Protein AF-A0A183AZ01-F1 (afdb_monomer_lite)

Secondary structure (DSSP, 8-state):
-----TT-HHHHHHHHHHHHHHHHHHHHHHHTT--TT--S--PPPPTTS-TTS---S----HHHHHHHHHHHHHHHHHS----TT-HHHHHHHHHHHHHHHHHHHTTSHHHHHHHHHHHHHHHHHTTS--------------------

Foldseek 3Di:
DDDPDQPDPVVLLVLLQVLLVQLVVQQVCQPVVVDPVHHFAPDDDDPPDDPPDDDDDGGGHSVVSLVVSLVPVLCVLVVDDDDPPDPSVVRSVSSNVSSNNSSVVNVDCVVVVVVVVVVVVVVVVPPPDDDDDDDDDDDDPDDPPPDD

Organism: NCBI:txid27848

pLDDT: mean 75.13, std 24.01, range [27.17, 96.56]

Sequence (148 aa):
MTPEASGSREAGFAHAISAAGVVHALARSCKQARLYSCGCSKADRPDQLHRDWIWGGCGDNIAYAYRFAKAFIDVREKEQSYPRHSAELARMLMNLHNNRAGRLWMGFPLLIHWDILSIKYDHNIESLQQTGMGEKKPYGSENFPGRS

InterPro domains:
  IPR005817 Wnt [PF00110] (6-104)
  IPR005817 Wnt [PR01349] (9-23)
  IPR005817 Wnt [PR01349] (28-41)
  IPR005817 Wnt [PR01349] (53-65)
  IPR005817 Wnt [PTHR12027] (6-104)
  IPR005817 Wnt [SM00097] (1-143)

Structure (mmCIF, N/CA/C/O backbone):
data_AF-A0A183AZ01-F1
#
_entry.id   AF-A0A183AZ01-F1
#
loop_
_atom_site.group_PDB
_atom_site.id
_atom_site.type_symbol
_atom_site.label_atom_id
_atom_site.label_alt_id
_atom_site.label_comp_id
_atom_site.label_asym_id
_atom_site.label_entity_id
_atom_site.label_seq_id
_atom_site.pdbx_PDB_ins_code
_atom_site.Cartn_x
_atom_site.Cartn_y
_atom_site.Cartn_z
_atom_site.occupancy
_atom_site.B_iso_or_equiv
_atom_site.auth_seq_id
_atom_site.auth_comp_id
_atom_site.auth_asym_id
_atom_site.auth_atom_id
_atom_site.pdbx_PDB_model_num
ATOM 1 N N . MET A 1 1 ? -9.730 -19.170 14.702 1.00 42.16 1 MET A N 1
ATOM 2 C CA . MET A 1 1 ? -8.718 -18.103 14.857 1.00 42.16 1 MET A CA 1
ATOM 3 C C . MET A 1 1 ? -8.839 -17.598 16.281 1.00 42.16 1 MET A C 1
ATOM 5 O O . MET A 1 1 ? -9.921 -17.175 16.661 1.00 42.16 1 MET A O 1
ATOM 9 N N . THR A 1 2 ? -7.809 -17.811 17.095 1.00 42.66 2 THR A N 1
ATOM 10 C CA . THR A 1 2 ? -7.782 -17.480 18.529 1.00 42.66 2 THR A CA 1
ATOM 11 C C . THR A 1 2 ? -7.925 -15.972 18.754 1.00 42.66 2 THR A C 1
ATOM 13 O O . THR A 1 2 ? -7.538 -15.209 17.868 1.00 42.66 2 THR A O 1
ATOM 16 N N . PRO A 1 3 ? -8.452 -15.523 19.908 1.00 48.62 3 PRO A N 1
ATOM 17 C CA . PRO A 1 3 ? -8.488 -14.105 20.232 1.00 48.62 3 PRO A CA 1
ATOM 18 C C . PRO A 1 3 ? -7.040 -13.635 20.415 1.00 48.62 3 PRO A C 1
ATOM 20 O O . PRO A 1 3 ? -6.385 -13.991 21.391 1.00 48.62 3 PRO A O 1
ATOM 23 N N . GLU A 1 4 ? -6.498 -12.920 19.427 1.00 55.53 4 GLU A N 1
ATOM 24 C CA . GLU A 1 4 ? -5.190 -12.274 19.539 1.00 55.53 4 GLU A CA 1
ATOM 25 C C . GLU A 1 4 ? -5.213 -11.334 20.747 1.00 55.53 4 GLU A C 1
ATOM 27 O O . GLU A 1 4 ? -6.169 -10.579 20.933 1.00 55.53 4 GLU A O 1
ATOM 32 N N . ALA A 1 5 ? -4.171 -11.418 21.579 1.00 51.94 5 ALA A N 1
ATOM 33 C CA . ALA A 1 5 ? -3.971 -10.586 22.757 1.00 51.94 5 ALA A CA 1
ATOM 34 C C . ALA A 1 5 ? -4.274 -9.112 22.437 1.00 51.94 5 ALA A C 1
ATOM 36 O O . ALA A 1 5 ? -3.549 -8.431 21.709 1.00 51.94 5 ALA A O 1
A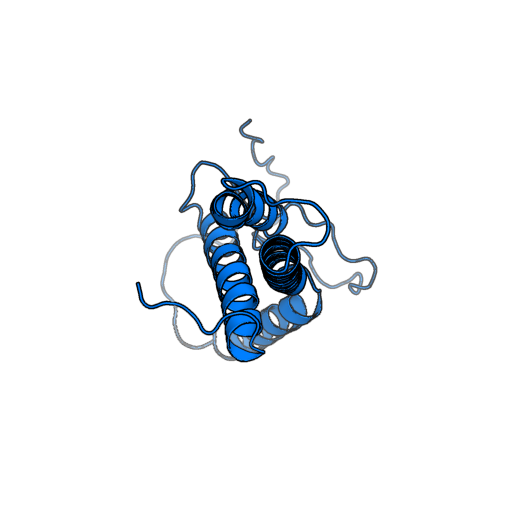TOM 37 N N . SER A 1 6 ? -5.398 -8.634 22.958 1.00 60.66 6 SER A N 1
ATOM 38 C CA . SER A 1 6 ? -5.952 -7.318 22.674 1.00 60.66 6 SER A CA 1
ATOM 39 C C . SER A 1 6 ? -5.002 -6.223 23.158 1.00 60.66 6 SER A C 1
ATOM 41 O O . SER A 1 6 ? -4.789 -6.085 24.360 1.00 60.66 6 SER A O 1
ATOM 43 N N . GLY A 1 7 ? -4.444 -5.430 22.239 1.00 72.25 7 GLY A N 1
ATOM 44 C CA . GLY A 1 7 ? -3.649 -4.250 22.596 1.00 72.25 7 GLY A CA 1
ATOM 45 C C . GLY A 1 7 ? -2.207 -4.525 23.039 1.00 72.25 7 GLY A C 1
ATOM 46 O O . GLY A 1 7 ? -1.587 -3.638 23.621 1.00 72.25 7 GLY A O 1
ATOM 47 N N . SER A 1 8 ? -1.663 -5.724 22.800 1.00 88.19 8 SER A N 1
ATOM 48 C CA . SER A 1 8 ? -0.283 -6.051 23.184 1.00 88.19 8 SER A CA 1
ATOM 49 C C . SER A 1 8 ? 0.748 -5.609 22.132 1.00 88.19 8 SER A C 1
ATOM 51 O O . SER A 1 8 ? 0.421 -5.363 20.965 1.00 88.19 8 SER A O 1
ATOM 53 N N . ARG A 1 9 ? 2.026 -5.526 22.531 1.00 91.31 9 ARG A N 1
ATOM 54 C CA . ARG A 1 9 ? 3.131 -5.209 21.604 1.00 91.31 9 ARG A CA 1
ATOM 55 C C . ARG A 1 9 ? 3.289 -6.281 20.527 1.00 91.31 9 ARG A C 1
ATOM 57 O O . ARG A 1 9 ? 3.574 -5.962 19.377 1.00 91.31 9 ARG A O 1
ATOM 64 N N . GLU A 1 10 ? 3.071 -7.534 20.898 1.00 93.62 10 GLU A N 1
ATOM 65 C CA . GLU A 1 10 ? 3.174 -8.707 20.032 1.00 93.62 10 GLU A CA 1
ATOM 66 C C . GLU A 1 10 ? 2.081 -8.682 18.958 1.00 93.62 10 GLU A C 1
ATOM 68 O O . GLU A 1 10 ? 2.375 -8.894 17.783 1.00 93.62 10 GLU A O 1
ATOM 73 N N . ALA A 1 11 ? 0.845 -8.328 19.330 1.00 91.25 11 ALA A N 1
ATOM 74 C CA . ALA A 1 11 ? -0.235 -8.122 18.368 1.00 91.25 11 ALA A CA 1
ATOM 75 C C . ALA A 1 11 ? 0.087 -6.966 17.409 1.00 91.25 11 ALA A C 1
ATOM 77 O O . ALA A 1 11 ? -0.083 -7.089 16.195 1.00 91.25 11 ALA A O 1
ATOM 78 N N . GLY A 1 12 ? 0.621 -5.854 17.928 1.00 92.69 12 GLY A N 1
ATOM 79 C CA . GLY A 1 12 ? 1.039 -4.738 17.082 1.00 92.69 12 GLY A CA 1
ATOM 80 C C . GLY A 1 12 ? 2.117 -5.122 16.065 1.00 92.69 12 GLY A C 1
ATOM 81 O O . GLY A 1 12 ? 2.009 -4.771 14.886 1.00 92.69 12 GLY A O 1
ATOM 82 N N . PHE A 1 13 ? 3.104 -5.912 16.488 1.00 94.25 13 PHE A N 1
ATOM 83 C CA . PHE A 1 13 ? 4.110 -6.476 15.592 1.00 94.25 13 PHE A CA 1
ATOM 84 C C . PHE A 1 13 ? 3.490 -7.412 14.545 1.00 94.25 13 PHE A C 1
ATOM 86 O O . PHE A 1 13 ? 3.797 -7.270 13.362 1.00 94.25 13 PHE A O 1
ATOM 93 N N . ALA A 1 14 ? 2.584 -8.311 14.944 1.00 94.88 14 ALA A N 1
ATOM 94 C CA . ALA A 1 14 ? 1.904 -9.241 14.040 1.00 94.88 14 ALA A CA 1
ATOM 95 C C . ALA A 1 14 ? 1.130 -8.511 12.926 1.00 94.88 14 ALA A C 1
ATOM 97 O O . ALA A 1 14 ? 1.242 -8.869 11.749 1.00 94.88 14 ALA A O 1
ATOM 98 N N . HIS A 1 15 ? 0.414 -7.436 13.270 1.00 94.69 15 HIS A N 1
ATOM 99 C CA . HIS A 1 15 ? -0.265 -6.566 12.306 1.00 94.69 15 HIS A CA 1
ATOM 100 C C . HIS A 1 15 ? 0.715 -5.919 11.316 1.00 94.69 15 HIS A C 1
ATOM 102 O O . HIS A 1 15 ? 0.504 -5.959 10.099 1.00 94.69 15 HIS A O 1
ATOM 108 N N . ALA A 1 16 ? 1.817 -5.359 11.824 1.00 95.69 16 ALA A N 1
ATOM 109 C CA . ALA A 1 16 ? 2.823 -4.711 10.990 1.00 95.69 16 ALA A CA 1
ATOM 110 C C . ALA A 1 16 ? 3.524 -5.703 10.044 1.00 95.69 16 ALA A C 1
ATOM 112 O O . ALA A 1 16 ? 3.573 -5.462 8.835 1.00 95.69 16 ALA A O 1
ATOM 113 N N . ILE A 1 17 ? 4.026 -6.834 10.552 1.00 95.69 17 ILE A N 1
ATOM 114 C CA . ILE A 1 17 ? 4.761 -7.809 9.732 1.00 95.69 17 ILE A CA 1
ATOM 115 C C . ILE A 1 17 ? 3.858 -8.480 8.695 1.00 95.69 17 ILE A C 1
ATOM 117 O O . ILE A 1 17 ? 4.274 -8.659 7.551 1.00 95.69 17 ILE A O 1
ATOM 121 N N . SER A 1 18 ? 2.599 -8.764 9.043 1.00 96.00 18 SER A N 1
ATOM 122 C CA . SER A 1 18 ? 1.625 -9.320 8.096 1.00 96.00 18 SER A CA 1
ATOM 123 C C . SER A 1 18 ? 1.361 -8.345 6.950 1.00 96.00 18 SER A C 1
ATOM 125 O O . SER A 1 18 ? 1.379 -8.730 5.779 1.00 96.00 18 SER A O 1
ATOM 127 N N . ALA A 1 19 ? 1.189 -7.057 7.263 1.00 96.50 19 ALA A N 1
ATOM 128 C CA . ALA A 1 19 ? 0.985 -6.035 6.247 1.00 96.50 19 ALA A CA 1
ATOM 129 C C . ALA A 1 19 ? 2.219 -5.806 5.362 1.00 96.50 19 ALA A C 1
ATOM 131 O O . ALA A 1 19 ? 2.073 -5.639 4.149 1.00 96.50 19 ALA A O 1
ATOM 132 N N . ALA A 1 20 ? 3.421 -5.853 5.939 1.00 95.94 20 ALA A N 1
ATOM 133 C CA . ALA A 1 20 ? 4.675 -5.800 5.191 1.00 95.94 20 ALA A CA 1
ATOM 134 C C . ALA A 1 20 ? 4.835 -7.014 4.257 1.00 95.94 20 ALA A C 1
ATOM 136 O O . ALA A 1 20 ? 5.160 -6.848 3.080 1.00 95.94 20 ALA A O 1
ATOM 137 N N . GLY A 1 21 ? 4.535 -8.222 4.746 1.00 95.69 21 GLY A N 1
ATOM 138 C CA . GLY A 1 21 ? 4.636 -9.466 3.981 1.00 95.69 21 GLY A CA 1
ATOM 139 C C . GLY A 1 21 ? 3.726 -9.492 2.752 1.00 95.69 21 GLY A C 1
ATOM 140 O O . GLY A 1 21 ? 4.174 -9.857 1.665 1.00 95.69 21 GLY A O 1
ATOM 141 N N . VAL A 1 22 ? 2.479 -9.020 2.883 1.00 96.56 22 VAL A N 1
ATOM 142 C CA . VAL A 1 22 ? 1.561 -8.883 1.736 1.00 96.56 22 VAL A CA 1
ATOM 143 C C . VAL A 1 22 ? 2.122 -7.910 0.696 1.00 96.56 22 VAL A C 1
ATOM 145 O O . VAL A 1 22 ? 2.101 -8.210 -0.499 1.00 96.56 22 VAL A O 1
ATOM 148 N N . VAL A 1 23 ? 2.662 -6.764 1.128 1.00 96.12 23 VAL A N 1
ATOM 149 C CA . VAL A 1 23 ? 3.273 -5.793 0.206 1.00 96.12 23 VAL A CA 1
ATOM 150 C C . VAL A 1 23 ? 4.479 -6.403 -0.513 1.00 96.12 23 VAL A C 1
ATOM 152 O O . VAL A 1 23 ? 4.567 -6.296 -1.735 1.00 96.12 23 VAL A O 1
ATOM 155 N N . HIS A 1 24 ? 5.372 -7.078 0.212 1.00 94.38 24 HIS A N 1
ATOM 156 C CA . HIS A 1 24 ? 6.548 -7.731 -0.366 1.00 94.38 24 HIS A CA 1
ATOM 157 C C . HIS A 1 24 ? 6.164 -8.776 -1.424 1.00 94.38 24 HIS A C 1
ATOM 159 O O . HIS A 1 24 ? 6.634 -8.722 -2.563 1.00 94.38 24 HIS A O 1
ATOM 165 N N . ALA A 1 25 ? 5.262 -9.697 -1.074 1.00 94.75 25 ALA A N 1
ATOM 166 C CA . ALA A 1 25 ? 4.852 -10.784 -1.957 1.00 94.75 25 ALA A CA 1
ATOM 167 C C . ALA A 1 25 ? 4.192 -10.270 -3.246 1.00 94.75 25 ALA A C 1
ATOM 169 O O . ALA A 1 25 ? 4.499 -10.753 -4.341 1.00 94.75 25 ALA A O 1
ATOM 170 N N . LEU A 1 26 ? 3.315 -9.267 -3.142 1.00 95.50 26 LEU A N 1
ATOM 171 C CA . LEU A 1 26 ? 2.647 -8.678 -4.304 1.00 95.50 26 LEU A CA 1
ATOM 172 C C . LEU A 1 26 ? 3.618 -7.895 -5.183 1.00 95.50 26 LEU A C 1
ATOM 174 O O . LEU A 1 26 ? 3.600 -8.064 -6.400 1.00 95.50 26 LEU A O 1
ATOM 178 N N . ALA A 1 27 ? 4.488 -7.077 -4.587 1.00 93.38 27 ALA A N 1
ATOM 179 C CA . ALA A 1 27 ? 5.441 -6.271 -5.343 1.00 93.38 27 ALA A CA 1
ATOM 180 C C . ALA A 1 27 ? 6.395 -7.150 -6.166 1.00 93.38 27 ALA A C 1
ATOM 182 O O . ALA A 1 27 ? 6.621 -6.868 -7.347 1.00 93.38 27 ALA A O 1
ATOM 183 N N . ARG A 1 28 ? 6.859 -8.260 -5.574 1.00 90.88 28 ARG A N 1
ATOM 184 C CA . ARG A 1 28 ? 7.687 -9.265 -6.251 1.00 90.88 28 ARG A CA 1
ATOM 185 C C . ARG A 1 28 ? 6.913 -10.047 -7.312 1.00 90.88 28 ARG A C 1
ATOM 187 O O . ARG A 1 28 ? 7.440 -10.322 -8.387 1.00 90.88 28 ARG A O 1
ATOM 194 N N . SER A 1 29 ? 5.645 -10.364 -7.054 1.00 94.00 29 SER A N 1
ATOM 195 C CA . SER A 1 29 ? 4.781 -11.034 -8.037 1.00 94.00 29 SER A CA 1
ATOM 196 C C . SER A 1 29 ? 4.521 -10.162 -9.270 1.00 94.00 29 SER A C 1
ATOM 198 O O . SER A 1 29 ? 4.496 -10.685 -10.385 1.00 94.00 29 SER A O 1
ATOM 200 N N . CYS A 1 30 ? 4.406 -8.839 -9.093 1.00 91.12 30 CYS A N 1
ATOM 201 C CA . CYS A 1 30 ? 4.331 -7.883 -10.201 1.00 91.12 30 CYS A CA 1
ATOM 202 C C . CYS A 1 30 ? 5.611 -7.886 -11.047 1.00 91.12 30 CYS A C 1
ATOM 204 O O . CYS A 1 30 ? 5.535 -7.916 -12.273 1.00 91.12 30 CYS A O 1
ATOM 206 N N . LYS A 1 31 ? 6.788 -7.906 -10.405 1.00 89.81 31 LYS A N 1
ATOM 207 C CA . LYS A 1 31 ? 8.084 -8.004 -11.097 1.00 89.81 31 LYS A CA 1
ATOM 208 C C . LYS A 1 31 ? 8.215 -9.299 -11.905 1.00 89.81 31 LYS A C 1
ATOM 210 O O . LYS A 1 31 ? 8.764 -9.290 -12.998 1.00 89.81 31 LYS A O 1
ATOM 215 N N . GLN A 1 32 ? 7.704 -10.409 -11.377 1.00 90.88 32 GLN A N 1
ATOM 216 C CA . GLN A 1 32 ? 7.765 -11.728 -12.018 1.00 90.88 32 GLN A CA 1
ATOM 217 C C . GLN A 1 32 ? 6.667 -11.958 -13.070 1.00 90.88 32 GLN A C 1
ATOM 219 O O . GLN A 1 32 ? 6.539 -13.078 -13.560 1.00 90.88 32 GLN A O 1
ATOM 224 N N . ALA A 1 33 ? 5.848 -10.944 -13.380 1.00 91.12 33 ALA A N 1
ATOM 225 C CA . ALA A 1 33 ? 4.700 -11.052 -14.284 1.00 91.12 33 ALA A CA 1
ATOM 226 C C . ALA A 1 33 ? 3.711 -12.180 -13.910 1.00 91.12 33 ALA A C 1
ATOM 228 O O . ALA A 1 33 ? 3.024 -12.734 -14.766 1.00 91.12 33 ALA A O 1
ATOM 229 N N . ARG A 1 34 ? 3.612 -12.517 -12.614 1.00 94.06 34 ARG A N 1
ATOM 230 C CA . ARG A 1 34 ? 2.651 -13.513 -12.097 1.00 94.06 34 ARG A CA 1
ATOM 231 C C . ARG A 1 34 ? 1.253 -12.935 -11.879 1.00 94.06 34 ARG A C 1
ATOM 233 O O . ARG A 1 34 ? 0.304 -13.683 -11.671 1.00 94.06 34 ARG A O 1
ATOM 240 N N . LEU A 1 35 ? 1.131 -11.610 -11.894 1.00 90.69 35 LEU A N 1
ATOM 241 C CA . LEU A 1 35 ? -0.121 -10.880 -11.735 1.00 90.69 35 LEU A CA 1
ATOM 242 C C . LEU A 1 35 ? -0.389 -10.072 -13.002 1.00 90.69 35 LEU A C 1
ATOM 244 O O . LEU A 1 35 ? 0.457 -9.294 -13.425 1.00 90.69 35 LEU A O 1
ATOM 248 N N . TYR A 1 36 ? -1.583 -10.222 -13.575 1.00 90.75 36 TYR A N 1
ATOM 249 C CA . TYR A 1 36 ? -1.999 -9.476 -14.770 1.00 90.75 36 TYR A CA 1
ATOM 250 C C . TYR A 1 36 ? -2.340 -8.007 -14.470 1.00 90.75 36 TYR A C 1
ATOM 252 O O . TYR A 1 36 ? -2.379 -7.173 -15.366 1.00 90.75 36 TYR A O 1
ATOM 260 N N . SER A 1 37 ? -2.623 -7.692 -13.208 1.00 90.56 37 SER A N 1
ATOM 261 C CA . SER A 1 37 ? -3.111 -6.393 -12.739 1.00 90.56 37 SER A CA 1
ATOM 262 C C . SER A 1 37 ? -2.007 -5.365 -12.477 1.00 90.56 37 SER A C 1
ATOM 264 O O . SER A 1 37 ? -2.300 -4.229 -12.095 1.00 90.56 37 SER A O 1
ATOM 266 N N . CYS A 1 38 ? -0.740 -5.755 -12.609 1.00 94.06 38 CYS A N 1
ATOM 267 C CA . CYS A 1 38 ? 0.414 -4.901 -12.362 1.00 94.06 38 CYS A CA 1
ATOM 268 C C . CYS A 1 38 ? 1.620 -5.323 -13.209 1.00 94.06 38 CYS A C 1
ATOM 270 O O . CYS A 1 38 ?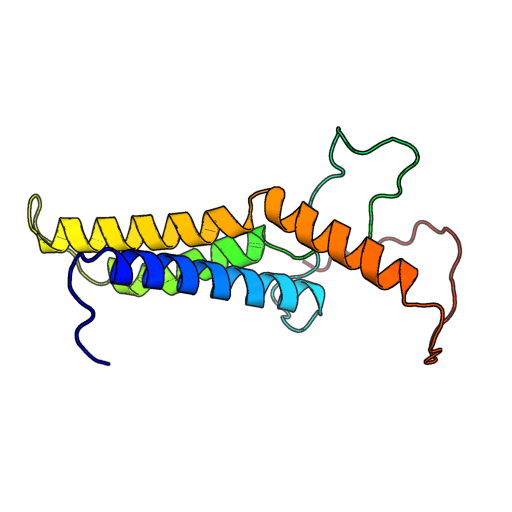 1.661 -6.413 -13.764 1.00 94.06 38 CYS A O 1
ATOM 272 N N . GLY A 1 39 ? 2.625 -4.449 -13.273 1.00 90.94 39 GLY A N 1
ATOM 273 C CA . GLY A 1 39 ? 3.916 -4.724 -13.907 1.00 90.94 39 GLY A CA 1
ATOM 274 C C . GLY A 1 39 ? 5.070 -4.151 -13.089 1.00 90.94 39 GLY A C 1
ATOM 275 O O . GLY A 1 39 ? 4.895 -3.846 -11.906 1.00 90.94 39 GLY A O 1
ATOM 276 N N . CYS A 1 40 ? 6.229 -3.972 -13.722 1.00 90.12 40 CYS A N 1
ATOM 277 C CA . CYS A 1 40 ? 7.435 -3.437 -13.088 1.00 90.12 40 CYS A CA 1
ATOM 278 C C . CYS A 1 40 ? 7.204 -2.087 -12.391 1.00 90.12 40 CYS A C 1
ATOM 280 O O . CYS A 1 40 ? 6.305 -1.313 -12.743 1.00 90.12 40 CYS A O 1
ATOM 282 N N . SER A 1 41 ? 8.044 -1.803 -11.397 1.00 88.31 41 SER A N 1
ATOM 283 C CA . SER A 1 41 ? 8.098 -0.491 -10.758 1.00 88.31 41 SER A CA 1
ATOM 284 C C . SER A 1 41 ? 8.323 0.627 -11.778 1.00 88.31 41 SER A C 1
ATOM 286 O O . SER A 1 41 ? 9.122 0.483 -12.699 1.00 88.31 41 SER A O 1
ATOM 288 N N . LYS A 1 42 ? 7.646 1.760 -11.569 1.00 85.38 42 LYS A N 1
ATOM 289 C CA . LYS A 1 42 ? 7.836 3.007 -12.328 1.00 85.38 42 LYS A CA 1
ATOM 290 C C . LYS A 1 42 ? 8.702 4.007 -11.551 1.00 85.38 42 LYS A C 1
ATOM 292 O O . LYS A 1 42 ? 8.473 5.204 -11.634 1.00 85.38 42 LYS A O 1
ATOM 297 N N . ALA A 1 43 ? 9.600 3.507 -10.702 1.00 83.88 43 ALA A N 1
ATOM 298 C CA . ALA A 1 43 ? 10.462 4.352 -9.890 1.00 83.88 43 ALA A CA 1
ATOM 299 C C . ALA A 1 43 ? 11.505 5.057 -10.765 1.00 83.88 43 ALA A C 1
ATOM 301 O O . ALA A 1 43 ? 12.201 4.415 -11.559 1.00 83.88 43 ALA A O 1
ATOM 302 N N . ASP A 1 44 ? 11.617 6.367 -10.575 1.00 83.75 44 ASP A N 1
ATOM 303 C CA . ASP A 1 44 ? 12.624 7.176 -11.242 1.00 83.75 44 ASP A CA 1
ATOM 304 C C . ASP A 1 44 ? 14.028 6.834 -10.743 1.00 83.75 44 ASP A C 1
ATOM 306 O O . ASP A 1 44 ? 14.227 6.297 -9.647 1.00 83.75 44 ASP A O 1
ATOM 310 N N . ARG A 1 45 ? 15.019 7.163 -11.573 1.00 80.75 45 ARG A N 1
ATOM 311 C CA . ARG A 1 45 ? 16.426 7.059 -11.199 1.00 80.75 45 ARG A CA 1
ATOM 312 C C . ARG A 1 45 ? 16.685 7.927 -9.958 1.00 80.75 45 ARG A C 1
ATOM 314 O O . ARG A 1 45 ? 16.405 9.120 -10.013 1.00 80.75 45 ARG A O 1
ATOM 321 N N . PRO A 1 46 ? 17.290 7.390 -8.886 1.00 82.06 46 PRO A N 1
ATOM 322 C CA . PRO A 1 46 ? 17.665 8.197 -7.732 1.00 82.06 46 PRO A CA 1
ATOM 323 C C . PRO A 1 46 ? 18.715 9.253 -8.102 1.00 82.06 46 PRO A C 1
ATOM 325 O O . PRO A 1 46 ? 19.736 8.917 -8.704 1.00 82.06 46 PRO A O 1
ATOM 328 N N . ASP A 1 47 ? 18.521 10.498 -7.665 1.00 82.12 47 ASP A N 1
ATOM 329 C CA . ASP A 1 47 ? 19.454 11.609 -7.939 1.00 82.12 47 ASP A CA 1
ATOM 330 C C . ASP A 1 47 ? 20.861 11.361 -7.375 1.00 82.12 47 ASP A C 1
ATOM 332 O O . ASP A 1 47 ? 21.870 11.741 -7.965 1.00 82.12 47 ASP A O 1
ATOM 336 N N . GLN A 1 48 ? 20.928 10.663 -6.241 1.00 81.44 48 GLN A N 1
ATOM 337 C CA . GLN A 1 48 ? 22.160 10.268 -5.552 1.00 81.44 48 GLN A CA 1
ATOM 338 C C . GLN A 1 48 ? 22.926 9.122 -6.239 1.00 81.44 48 GLN A C 1
ATOM 340 O O . GLN A 1 48 ? 24.002 8.734 -5.781 1.00 81.44 48 GLN A O 1
ATOM 345 N N . LEU A 1 49 ? 22.383 8.541 -7.313 1.00 77.88 49 LEU A N 1
ATOM 346 C CA . LEU A 1 49 ? 23.033 7.461 -8.043 1.00 77.88 49 LEU A CA 1
ATOM 347 C C . LEU A 1 49 ? 24.120 8.026 -8.962 1.00 77.88 49 LEU A C 1
ATOM 349 O O . LEU A 1 49 ? 23.815 8.774 -9.897 1.00 77.88 49 LEU A O 1
ATOM 353 N N . HIS A 1 50 ? 25.372 7.616 -8.737 1.00 83.50 50 HIS A N 1
ATOM 354 C CA . HIS A 1 50 ? 26.520 8.043 -9.541 1.00 83.50 50 HIS A CA 1
ATOM 355 C C . HIS A 1 50 ? 26.220 7.940 -11.039 1.00 83.50 50 HIS A C 1
ATOM 357 O O . HIS A 1 50 ? 25.700 6.918 -11.487 1.00 83.50 50 HIS A O 1
ATOM 363 N N . ARG A 1 51 ? 26.525 8.989 -11.814 1.00 80.38 51 ARG A N 1
ATOM 364 C CA . ARG A 1 51 ? 26.113 9.112 -13.228 1.00 80.38 51 ARG A CA 1
ATOM 365 C C . ARG A 1 51 ? 26.520 7.909 -14.079 1.00 80.38 51 ARG A C 1
ATOM 367 O O . ARG A 1 51 ? 25.731 7.474 -14.908 1.00 80.38 51 ARG A O 1
ATOM 374 N N . ASP A 1 52 ? 27.683 7.335 -13.792 1.00 83.69 52 ASP A N 1
ATOM 375 C CA . ASP A 1 52 ? 28.223 6.183 -14.523 1.00 83.69 52 ASP A CA 1
ATOM 376 C C . ASP A 1 52 ? 27.534 4.855 -14.178 1.00 83.69 52 ASP A C 1
ATOM 378 O O . ASP A 1 52 ? 27.728 3.853 -14.862 1.00 83.69 52 ASP A O 1
ATOM 382 N N . TRP A 1 53 ? 26.737 4.805 -13.107 1.00 82.06 53 TRP A N 1
ATOM 383 C CA . TRP A 1 53 ? 25.993 3.600 -12.749 1.00 82.06 53 TRP A CA 1
ATOM 384 C C . TRP A 1 53 ? 24.714 3.525 -13.566 1.00 82.06 53 TRP A C 1
ATOM 386 O O . TRP A 1 53 ? 23.950 4.489 -13.643 1.00 82.06 53 TRP A O 1
ATOM 396 N N . ILE A 1 54 ? 24.455 2.359 -14.145 1.00 80.94 54 ILE A N 1
ATOM 397 C CA . ILE A 1 54 ? 23.264 2.110 -14.953 1.00 80.94 54 ILE A CA 1
ATOM 398 C C . ILE A 1 54 ? 22.060 1.943 -14.018 1.00 80.94 54 ILE A C 1
ATOM 400 O O . ILE A 1 54 ? 22.096 1.156 -13.075 1.00 80.94 54 ILE A O 1
ATOM 404 N N . TRP A 1 55 ? 20.987 2.689 -14.289 1.00 80.00 55 TRP A N 1
ATOM 405 C CA . TRP A 1 55 ? 19.677 2.494 -13.665 1.00 80.00 55 TRP A CA 1
ATOM 406 C C . TRP A 1 55 ? 18.752 1.831 -14.676 1.00 80.00 55 TRP A C 1
ATOM 408 O O . TRP A 1 55 ? 18.645 2.306 -15.806 1.00 80.00 55 TRP A O 1
ATOM 418 N N . GLY A 1 56 ? 18.091 0.748 -14.285 1.00 78.94 56 GLY A N 1
ATOM 419 C CA . GLY A 1 56 ? 17.179 0.033 -15.167 1.00 78.94 56 GLY A CA 1
ATOM 420 C C . GLY A 1 56 ? 16.839 -1.362 -14.660 1.00 78.94 56 GLY A C 1
ATOM 421 O O . GLY A 1 56 ? 17.196 -1.745 -13.547 1.00 78.94 56 GLY A O 1
ATOM 422 N N . GLY A 1 57 ? 16.139 -2.120 -15.500 1.00 84.62 57 GLY A N 1
ATOM 423 C CA . GLY A 1 57 ? 15.598 -3.432 -15.156 1.00 84.62 57 GLY A CA 1
ATOM 424 C C . GLY A 1 57 ? 14.183 -3.365 -14.576 1.00 84.62 57 GLY A C 1
ATOM 425 O O . GLY A 1 57 ? 13.575 -2.302 -14.457 1.00 84.62 57 GLY A O 1
ATOM 426 N N . CYS A 1 58 ? 13.637 -4.531 -14.237 1.00 84.56 58 CYS A N 1
ATOM 427 C CA . CYS A 1 58 ? 12.306 -4.645 -13.648 1.00 84.56 58 CYS A CA 1
ATOM 428 C C . CYS A 1 58 ? 12.410 -4.687 -12.118 1.00 84.56 58 CYS A C 1
ATOM 430 O O . CYS A 1 58 ? 12.817 -5.697 -11.539 1.00 84.56 58 CYS A O 1
ATOM 432 N N . GLY A 1 59 ? 12.066 -3.576 -11.463 1.00 86.25 59 GLY A N 1
ATOM 433 C CA . GLY A 1 59 ? 12.003 -3.477 -10.002 1.00 86.25 59 GLY A CA 1
ATOM 434 C C . GLY A 1 59 ? 10.649 -3.901 -9.422 1.00 86.25 59 GLY A C 1
ATOM 435 O O . GLY A 1 59 ? 9.633 -3.899 -10.123 1.00 86.25 59 GLY A O 1
ATOM 436 N N . ASP A 1 60 ? 10.631 -4.204 -8.124 1.00 88.88 60 ASP A N 1
ATOM 437 C CA . ASP A 1 60 ? 9.419 -4.553 -7.374 1.00 88.88 60 ASP A CA 1
ATOM 438 C C . ASP A 1 60 ? 8.435 -3.371 -7.307 1.00 88.88 60 ASP A C 1
ATOM 440 O O . ASP A 1 60 ? 8.793 -2.248 -6.942 1.00 88.88 60 ASP A O 1
ATOM 444 N N . ASN A 1 61 ? 7.163 -3.609 -7.645 1.00 91.50 61 ASN A N 1
ATOM 445 C CA . ASN A 1 61 ? 6.146 -2.553 -7.704 1.00 91.50 61 ASN A CA 1
ATOM 446 C C . ASN A 1 61 ? 5.474 -2.316 -6.342 1.00 91.50 61 ASN A C 1
ATOM 448 O O . ASN A 1 61 ? 4.311 -2.668 -6.114 1.00 91.50 61 ASN A O 1
ATOM 452 N N . ILE A 1 62 ? 6.224 -1.694 -5.430 1.00 92.25 62 ILE A N 1
ATOM 453 C CA . ILE A 1 62 ? 5.784 -1.402 -4.057 1.00 92.25 62 ILE A CA 1
ATOM 454 C C . ILE A 1 62 ? 4.560 -0.475 -4.036 1.00 92.25 62 ILE A C 1
ATOM 456 O O . ILE A 1 62 ? 3.674 -0.643 -3.203 1.00 92.25 62 ILE A O 1
ATOM 460 N N . ALA A 1 63 ? 4.454 0.470 -4.977 1.00 91.94 63 ALA A N 1
ATOM 461 C CA . ALA A 1 63 ? 3.325 1.398 -5.042 1.00 91.94 63 ALA A CA 1
ATOM 462 C C . ALA A 1 63 ? 1.994 0.682 -5.325 1.00 91.94 63 ALA A C 1
ATOM 464 O O . ALA A 1 63 ? 0.980 0.982 -4.687 1.00 91.94 63 ALA A O 1
ATOM 465 N N . TYR A 1 64 ? 1.985 -0.275 -6.259 1.00 94.31 64 TYR A N 1
ATOM 466 C CA . TYR A 1 64 ? 0.819 -1.126 -6.499 1.00 94.31 64 TYR A CA 1
ATOM 467 C C . TYR A 1 64 ? 0.496 -1.971 -5.263 1.00 94.31 64 TYR A C 1
ATOM 469 O O . TYR A 1 64 ? -0.631 -1.937 -4.760 1.00 94.31 64 TYR A O 1
ATOM 477 N N . ALA A 1 65 ? 1.504 -2.670 -4.742 1.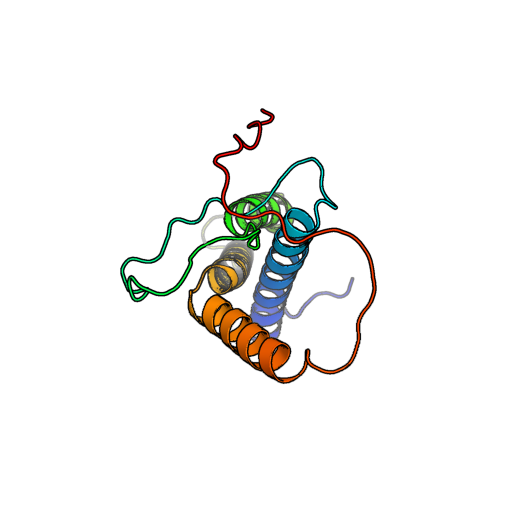00 95.00 65 ALA A N 1
ATOM 478 C CA . ALA A 1 65 ? 1.347 -3.584 -3.622 1.00 95.00 65 ALA A CA 1
ATOM 479 C C . ALA A 1 65 ? 0.847 -2.883 -2.349 1.00 95.00 65 ALA A C 1
ATOM 481 O O . ALA A 1 65 ? -0.040 -3.398 -1.673 1.00 95.00 65 ALA A O 1
ATOM 482 N N . TYR A 1 66 ? 1.329 -1.670 -2.060 1.00 95.62 66 TYR A N 1
ATOM 483 C CA . TYR A 1 66 ? 0.854 -0.845 -0.948 1.00 95.62 66 TYR A CA 1
ATOM 484 C C . TYR A 1 66 ? -0.644 -0.544 -1.061 1.00 95.62 66 TYR A C 1
ATOM 486 O O . TYR A 1 66 ? -1.383 -0.689 -0.083 1.00 95.62 66 TYR A O 1
ATOM 494 N N . ARG A 1 67 ? -1.110 -0.123 -2.248 1.00 95.75 67 ARG A N 1
ATOM 495 C CA . ARG A 1 67 ? -2.528 0.201 -2.479 1.00 95.75 67 ARG A CA 1
ATOM 496 C C . ARG A 1 67 ? -3.407 -1.031 -2.304 1.00 95.75 67 ARG A C 1
ATOM 498 O O . ARG A 1 67 ? -4.425 -0.940 -1.620 1.00 95.75 67 ARG A O 1
ATOM 505 N N . PHE A 1 68 ? -2.986 -2.162 -2.866 1.00 96.19 68 PHE A N 1
ATOM 506 C CA . PHE A 1 68 ? -3.701 -3.425 -2.722 1.00 96.19 68 PHE A CA 1
ATOM 507 C C . PHE A 1 68 ? -3.749 -3.871 -1.256 1.00 96.19 68 PHE A C 1
ATOM 509 O O . PHE A 1 68 ? -4.828 -4.099 -0.720 1.00 96.19 68 PHE A O 1
ATOM 516 N N . ALA A 1 69 ? -2.603 -3.918 -0.571 1.00 96.19 69 ALA A N 1
ATOM 517 C CA . ALA A 1 69 ? -2.522 -4.340 0.826 1.00 96.19 69 ALA A CA 1
ATOM 518 C C . ALA A 1 69 ? -3.355 -3.441 1.751 1.00 96.19 69 ALA A C 1
ATOM 520 O O . ALA A 1 69 ? -4.012 -3.936 2.660 1.00 96.19 69 ALA A O 1
ATOM 521 N N . LYS A 1 70 ? -3.381 -2.124 1.510 1.00 96.50 70 LYS A N 1
ATOM 522 C CA . LYS A 1 70 ? -4.269 -1.201 2.234 1.00 96.50 70 LYS A CA 1
ATOM 523 C C . LYS A 1 70 ? -5.740 -1.558 2.016 1.00 96.50 70 LYS A C 1
ATOM 525 O O . LYS A 1 70 ? -6.496 -1.595 2.979 1.00 96.50 70 LYS A O 1
ATOM 530 N N . ALA A 1 71 ? -6.143 -1.785 0.767 1.00 95.75 71 ALA A N 1
ATOM 531 C CA . ALA A 1 71 ? -7.523 -2.115 0.427 1.00 95.75 71 ALA A CA 1
ATOM 532 C C . ALA A 1 71 ? -7.944 -3.499 0.939 1.00 95.75 71 ALA A C 1
ATOM 534 O O . ALA A 1 71 ? -9.103 -3.679 1.263 1.00 95.75 71 ALA A O 1
ATOM 535 N N . PHE A 1 72 ? -7.021 -4.452 1.039 1.00 95.44 72 PHE A N 1
ATOM 536 C CA . PHE A 1 72 ? -7.316 -5.810 1.485 1.00 95.44 72 PHE A CA 1
ATOM 537 C C . PHE A 1 72 ? -7.295 -5.950 3.015 1.00 95.44 72 PHE A C 1
ATOM 539 O O . PHE A 1 72 ? -8.228 -6.481 3.607 1.00 95.44 72 PHE A O 1
ATOM 546 N N . ILE A 1 73 ? -6.252 -5.441 3.677 1.00 95.50 73 ILE A N 1
ATOM 547 C CA . ILE A 1 73 ? -6.022 -5.663 5.115 1.00 95.50 73 ILE A CA 1
ATOM 548 C C . ILE A 1 73 ? -6.892 -4.740 5.972 1.00 95.50 73 ILE A C 1
ATOM 550 O O . ILE A 1 73 ? -7.420 -5.165 6.998 1.00 95.50 73 ILE A O 1
ATOM 554 N N . ASP A 1 74 ? -7.063 -3.476 5.566 1.00 94.88 74 ASP A N 1
ATOM 555 C CA . ASP A 1 74 ? -7.791 -2.500 6.386 1.00 94.88 74 ASP A CA 1
ATOM 556 C C . ASP A 1 74 ? -9.316 -2.726 6.357 1.00 94.88 74 ASP A C 1
ATOM 558 O O . ASP A 1 74 ? -10.016 -2.102 7.151 1.00 94.88 74 ASP A O 1
ATOM 562 N N . VAL A 1 75 ? -9.845 -3.577 5.462 1.00 95.00 75 VAL A N 1
ATOM 563 C CA . VAL A 1 75 ? -11.292 -3.859 5.359 1.00 95.00 75 VAL A CA 1
ATOM 564 C C . VAL A 1 75 ? -11.824 -4.425 6.666 1.00 95.00 75 VAL A C 1
ATOM 566 O O . VAL A 1 75 ? -12.761 -3.858 7.218 1.00 95.00 75 VAL A O 1
ATOM 569 N N . ARG A 1 76 ? -11.158 -5.439 7.227 1.00 90.06 76 ARG A N 1
ATOM 570 C CA . ARG A 1 76 ? -11.601 -6.096 8.465 1.00 90.06 76 ARG A CA 1
ATOM 571 C C . ARG A 1 76 ? -11.722 -5.128 9.646 1.00 90.06 76 ARG A C 1
ATOM 573 O O . ARG A 1 76 ? -12.647 -5.234 10.437 1.00 90.06 76 ARG A O 1
ATOM 580 N N . GLU A 1 77 ? -10.805 -4.167 9.765 1.00 90.75 77 GLU A N 1
ATOM 581 C CA . GLU A 1 77 ? -10.868 -3.166 10.841 1.00 90.75 77 GLU A CA 1
ATOM 582 C C . GLU A 1 77 ? -11.938 -2.094 10.575 1.00 90.75 77 GLU A C 1
ATOM 584 O O . GLU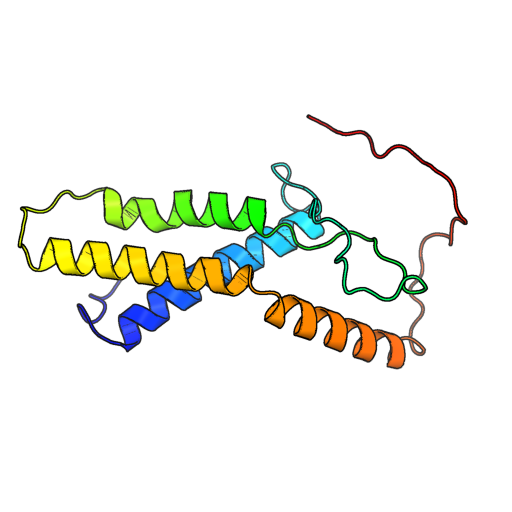 A 1 77 ? -12.417 -1.471 11.511 1.00 90.75 77 GLU A O 1
ATOM 589 N N . LYS A 1 78 ? -12.325 -1.861 9.314 1.00 90.00 78 LYS A N 1
ATOM 590 C CA . LYS A 1 78 ? -13.310 -0.833 8.927 1.00 90.00 78 LYS A CA 1
ATOM 591 C C . LYS A 1 78 ? -14.741 -1.344 8.808 1.00 90.00 78 LYS A C 1
ATOM 593 O O . LYS A 1 78 ? -15.650 -0.526 8.701 1.00 90.00 78 LYS A O 1
ATOM 598 N N . GLU A 1 79 ? -14.945 -2.658 8.798 1.00 90.38 79 GLU A N 1
ATOM 599 C CA . GLU A 1 79 ? -16.276 -3.275 8.752 1.00 90.38 79 GLU A CA 1
ATOM 600 C C . GLU A 1 79 ? -17.140 -2.896 9.961 1.00 90.38 79 GLU A C 1
ATOM 602 O O . GLU A 1 79 ? -18.363 -2.837 9.852 1.00 90.38 79 GLU A O 1
ATOM 607 N N . GLN A 1 80 ? -16.517 -2.614 11.108 1.00 86.19 80 GLN A N 1
ATOM 608 C CA . GLN A 1 80 ? -17.208 -2.247 12.339 1.00 86.19 80 GLN A CA 1
ATOM 609 C C . GLN A 1 80 ? -16.990 -0.774 12.678 1.00 86.19 80 GLN A C 1
ATOM 611 O O . GLN A 1 80 ? -15.886 -0.241 12.583 1.00 86.19 80 GLN A O 1
ATOM 616 N N . SER A 1 81 ? -18.066 -0.115 13.107 1.00 88.25 81 SER A N 1
ATOM 617 C CA . SER A 1 81 ? -18.014 1.229 13.674 1.00 88.25 81 SER A CA 1
ATOM 618 C C . SER A 1 81 ? -18.184 1.136 15.183 1.00 88.25 81 SER A C 1
ATOM 620 O O . SER A 1 81 ? -19.099 0.470 15.666 1.00 88.25 81 SER A O 1
ATOM 622 N N . TYR A 1 82 ? -17.308 1.809 15.924 1.00 91.31 82 TYR A N 1
ATOM 623 C CA . TYR A 1 82 ? -17.337 1.832 17.382 1.00 91.31 82 TYR A CA 1
ATOM 624 C C . TYR A 1 82 ? -17.677 3.238 17.894 1.00 91.31 82 TYR A C 1
ATOM 626 O O . TYR A 1 82 ? -17.296 4.231 17.259 1.00 91.31 82 TYR A O 1
ATOM 634 N N . PRO A 1 83 ? -18.354 3.359 19.051 1.00 92.81 83 PRO A N 1
ATOM 635 C CA . PRO A 1 83 ? -18.628 4.650 19.670 1.00 92.81 83 PRO A CA 1
ATOM 636 C C . PRO A 1 83 ? -17.351 5.469 19.895 1.00 92.81 83 PRO A C 1
ATOM 638 O O . PRO A 1 83 ? -16.275 4.924 20.167 1.00 92.81 83 PRO A O 1
ATOM 641 N N . ARG A 1 84 ? -17.472 6.800 19.817 1.00 91.44 84 ARG A N 1
ATOM 642 C CA . ARG A 1 84 ? -16.383 7.720 20.184 1.00 91.44 84 ARG A CA 1
ATOM 643 C C . ARG A 1 84 ? -15.925 7.424 21.617 1.00 91.44 84 ARG A C 1
ATOM 645 O O . ARG A 1 84 ? -16.750 7.140 22.476 1.00 91.44 84 ARG A O 1
ATOM 652 N N . HIS A 1 85 ? -14.618 7.522 21.857 1.00 91.25 85 HIS A N 1
ATOM 653 C CA . HIS A 1 85 ? -13.991 7.275 23.166 1.00 91.25 85 HIS A CA 1
ATOM 654 C C . HIS A 1 85 ? -14.154 5.845 23.719 1.00 91.25 85 HIS A C 1
ATOM 656 O O . HIS A 1 85 ? -13.965 5.633 24.912 1.00 91.25 85 HIS A O 1
ATOM 662 N N . SER A 1 86 ? -14.464 4.858 22.872 1.00 92.69 86 SER A N 1
ATOM 663 C CA . SER A 1 86 ? -14.483 3.443 23.264 1.00 92.69 86 SER A CA 1
ATOM 664 C C . SER A 1 86 ? -13.094 2.794 23.178 1.00 92.69 86 SER A C 1
ATOM 666 O O . SER A 1 86 ? -12.240 3.204 22.381 1.00 92.69 86 SER A O 1
ATOM 668 N N . ALA A 1 87 ? -12.863 1.761 23.991 1.00 89.75 87 ALA A N 1
ATOM 669 C CA . ALA A 1 87 ? -11.620 0.989 23.968 1.00 89.75 87 ALA A CA 1
ATOM 670 C C . ALA A 1 87 ? -11.461 0.222 22.642 1.00 89.75 87 ALA A C 1
ATOM 672 O O . ALA A 1 87 ? -10.359 0.077 22.111 1.00 89.75 87 ALA A O 1
ATOM 673 N N . GLU A 1 88 ? -12.576 -0.209 22.062 1.00 90.06 88 GLU A N 1
ATOM 674 C CA . GLU A 1 88 ? -12.657 -0.897 20.782 1.00 90.06 88 GLU A CA 1
ATOM 675 C C . GLU A 1 88 ? -12.261 0.026 19.628 1.00 90.06 88 GLU A C 1
ATOM 677 O O . GLU A 1 88 ? -11.503 -0.387 18.747 1.00 90.06 88 GLU A O 1
ATOM 682 N N . LEU A 1 89 ? -12.688 1.296 19.671 1.00 91.19 89 LEU A N 1
ATOM 683 C CA . LEU A 1 89 ? -12.241 2.306 18.715 1.00 91.19 89 LEU A CA 1
ATOM 684 C C . LEU A 1 89 ? -10.727 2.517 18.809 1.00 91.19 89 LEU A C 1
ATOM 686 O O . LEU A 1 89 ? -10.051 2.560 17.782 1.00 91.19 89 LEU A O 1
ATOM 690 N N . ALA A 1 90 ? -10.179 2.614 20.025 1.00 91.50 90 ALA A N 1
ATOM 691 C CA . ALA A 1 90 ? -8.736 2.745 20.219 1.00 91.50 90 ALA A CA 1
ATOM 692 C C . ALA A 1 90 ? -7.975 1.536 19.646 1.00 91.50 90 ALA A C 1
ATOM 694 O O . ALA A 1 90 ? -6.978 1.717 18.945 1.00 91.50 90 ALA A O 1
ATOM 695 N N . ARG A 1 91 ? -8.483 0.314 19.859 1.00 89.75 91 ARG A N 1
ATOM 696 C CA . ARG A 1 91 ? -7.911 -0.920 19.295 1.00 89.75 91 ARG A CA 1
ATOM 697 C C . ARG A 1 91 ? -7.946 -0.922 17.766 1.00 89.75 91 ARG A C 1
ATOM 699 O O . ARG A 1 91 ? -6.926 -1.183 17.136 1.00 89.75 91 ARG A O 1
ATOM 706 N N . MET A 1 92 ? -9.091 -0.605 17.170 1.00 92.38 92 MET A N 1
ATOM 707 C CA . MET A 1 92 ? -9.250 -0.520 15.715 1.00 92.38 92 MET A CA 1
ATOM 708 C C . MET A 1 92 ? -8.259 0.484 15.105 1.00 92.38 92 MET A C 1
ATOM 710 O O . MET A 1 92 ? -7.579 0.189 14.121 1.00 92.38 92 MET A O 1
ATOM 714 N N . LEU A 1 93 ? -8.128 1.666 15.716 1.00 93.25 93 LEU A N 1
ATOM 715 C CA . LEU A 1 93 ? -7.180 2.692 15.278 1.00 93.25 93 LEU A CA 1
ATOM 716 C C . LEU A 1 93 ? -5.723 2.239 15.438 1.00 93.25 93 LEU A C 1
ATOM 718 O O . LEU A 1 93 ? -4.910 2.504 14.550 1.00 93.25 93 LEU A O 1
ATOM 722 N N . MET A 1 94 ? -5.399 1.525 16.519 1.00 93.62 94 MET A N 1
ATOM 723 C CA . MET A 1 94 ? -4.075 0.936 16.730 1.00 93.62 94 MET A CA 1
ATOM 724 C C . MET A 1 94 ? -3.750 -0.100 15.646 1.00 93.62 94 MET A C 1
ATOM 726 O O . MET A 1 94 ? -2.673 -0.054 15.055 1.00 93.62 94 MET A O 1
ATOM 730 N N . ASN A 1 95 ? -4.690 -0.986 15.320 1.00 94.12 95 ASN A N 1
ATOM 731 C CA . ASN A 1 95 ? -4.514 -1.986 14.268 1.00 94.12 95 ASN A CA 1
ATOM 732 C C . ASN A 1 95 ? -4.296 -1.324 12.899 1.00 94.12 95 ASN A C 1
ATOM 734 O O . ASN A 1 95 ? -3.350 -1.669 12.190 1.00 94.12 95 ASN A O 1
ATOM 738 N N . LEU A 1 96 ? -5.096 -0.309 12.553 1.00 95.38 96 LEU A N 1
ATOM 739 C CA . LEU A 1 96 ? -4.909 0.479 11.327 1.00 95.38 96 LEU A CA 1
ATOM 740 C C . LEU A 1 96 ? -3.545 1.186 11.290 1.00 95.38 96 LEU A C 1
ATOM 742 O O . LEU A 1 96 ? -2.907 1.243 10.233 1.00 95.38 96 LEU A O 1
ATOM 746 N N . HIS A 1 97 ? -3.081 1.707 12.428 1.00 95.19 97 HIS A N 1
ATOM 747 C CA . HIS A 1 97 ? -1.757 2.312 12.556 1.00 95.19 97 HIS A CA 1
ATOM 748 C C . HIS A 1 97 ? -0.641 1.285 12.320 1.00 95.19 97 HIS A C 1
ATOM 750 O O . HIS A 1 97 ? 0.238 1.526 11.493 1.00 95.19 97 HIS A O 1
ATOM 756 N N . ASN A 1 98 ? -0.708 0.126 12.975 1.00 95.81 98 ASN A N 1
ATOM 757 C CA . ASN A 1 98 ? 0.288 -0.939 12.851 1.00 95.81 98 ASN A CA 1
ATOM 758 C C . ASN A 1 98 ? 0.338 -1.507 11.426 1.00 95.81 98 ASN A C 1
ATOM 760 O O . ASN A 1 98 ? 1.417 -1.628 10.843 1.00 95.81 98 ASN A O 1
ATOM 764 N N . ASN A 1 99 ? -0.826 -1.746 10.811 1.00 96.06 99 ASN A N 1
ATOM 765 C CA . ASN A 1 99 ? -0.919 -2.147 9.407 1.00 96.06 99 ASN A CA 1
ATOM 766 C C . ASN A 1 99 ? -0.252 -1.103 8.495 1.00 96.06 99 ASN A C 1
ATOM 768 O O . ASN A 1 99 ? 0.504 -1.448 7.585 1.00 96.06 99 ASN A O 1
ATOM 772 N N . ARG A 1 100 ? -0.503 0.194 8.732 1.00 96.06 100 ARG A N 1
ATOM 773 C CA . ARG A 1 100 ? 0.125 1.278 7.964 1.00 96.06 100 ARG A CA 1
ATOM 774 C C . ARG A 1 100 ? 1.641 1.304 8.159 1.00 96.06 100 ARG A C 1
ATOM 776 O O . ARG A 1 100 ? 2.348 1.453 7.164 1.00 96.06 100 ARG A O 1
ATOM 783 N N . ALA A 1 101 ? 2.127 1.156 9.388 1.00 95.44 101 ALA A N 1
ATOM 784 C CA . ALA A 1 101 ? 3.555 1.134 9.695 1.00 95.44 101 ALA A CA 1
ATOM 785 C C . ALA A 1 101 ? 4.273 0.010 8.930 1.00 95.44 101 ALA A C 1
ATOM 787 O O . ALA A 1 101 ? 5.255 0.272 8.235 1.00 95.44 101 ALA A O 1
ATOM 788 N N . GLY A 1 102 ? 3.713 -1.204 8.951 1.00 94.81 102 GLY A N 1
ATOM 789 C CA . GLY A 1 102 ? 4.232 -2.344 8.194 1.00 94.81 102 GLY A CA 1
ATOM 790 C C . GLY A 1 102 ? 4.297 -2.106 6.685 1.00 94.81 102 GLY A C 1
ATOM 791 O O . GLY A 1 102 ? 5.307 -2.387 6.042 1.00 94.81 102 GLY A O 1
ATOM 792 N N . ARG A 1 103 ? 3.250 -1.514 6.096 1.00 95.00 103 ARG A N 1
ATOM 793 C CA . ARG A 1 103 ? 3.256 -1.198 4.658 1.00 95.00 103 ARG A CA 1
ATOM 794 C C . ARG A 1 103 ? 4.264 -0.111 4.285 1.00 95.00 103 ARG A C 1
ATOM 796 O O . ARG A 1 103 ? 4.831 -0.171 3.198 1.00 95.00 103 ARG A O 1
ATOM 803 N N . LEU A 1 104 ? 4.455 0.892 5.144 1.00 93.00 104 LEU A N 1
ATOM 804 C CA . LEU A 1 104 ? 5.414 1.972 4.896 1.00 93.00 104 LEU A CA 1
ATOM 805 C C . LEU A 1 104 ? 6.854 1.475 4.964 1.00 93.00 104 LEU A C 1
ATOM 807 O O . LEU A 1 104 ? 7.659 1.913 4.148 1.00 93.00 104 LEU A O 1
ATOM 811 N N . TRP A 1 105 ? 7.155 0.535 5.866 1.00 90.25 105 TRP A N 1
ATOM 812 C CA . TRP A 1 105 ? 8.475 -0.093 5.972 1.00 90.25 105 TRP A CA 1
ATOM 813 C C . TRP A 1 105 ? 8.984 -0.611 4.619 1.00 90.25 105 TRP A C 1
ATOM 815 O O . TRP A 1 105 ? 10.121 -0.346 4.245 1.00 90.25 105 TRP A O 1
ATOM 825 N N . MET A 1 106 ? 8.106 -1.240 3.831 1.00 87.00 106 MET A N 1
ATOM 826 C CA . MET A 1 106 ? 8.440 -1.767 2.501 1.00 87.00 106 MET A CA 1
ATOM 827 C C . MET A 1 106 ? 8.795 -0.696 1.460 1.00 87.00 106 MET A C 1
ATOM 829 O O . MET A 1 106 ? 9.405 -1.013 0.444 1.00 87.00 106 MET A O 1
ATOM 833 N N . GLY A 1 107 ? 8.405 0.560 1.686 1.00 79.69 107 GLY A N 1
ATOM 834 C CA . GLY A 1 107 ? 8.747 1.696 0.830 1.00 79.69 107 GLY A CA 1
ATOM 835 C C . GLY A 1 107 ? 10.008 2.443 1.263 1.00 79.69 107 GLY A C 1
ATOM 836 O O . GLY A 1 107 ? 10.411 3.377 0.571 1.00 79.69 107 GLY A O 1
ATOM 837 N N . PHE A 1 108 ? 10.629 2.077 2.391 1.00 76.75 108 PHE A N 1
ATOM 838 C CA . PHE A 1 108 ? 11.851 2.742 2.830 1.00 76.75 108 PHE A CA 1
ATOM 839 C C . PHE A 1 108 ? 13.055 2.301 1.980 1.00 76.75 108 PHE A C 1
ATOM 841 O O . PHE A 1 108 ? 13.267 1.100 1.788 1.00 76.75 108 PHE A O 1
ATOM 848 N N . PRO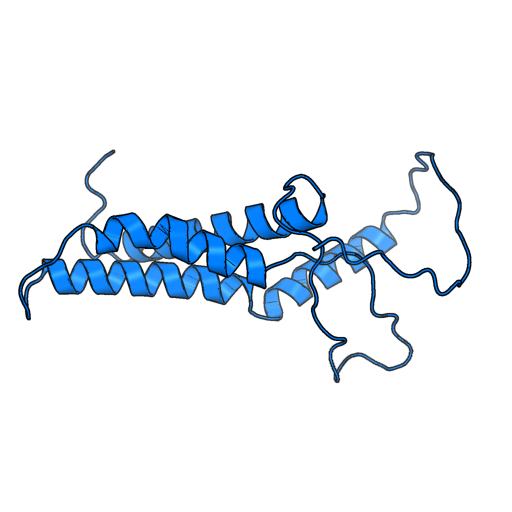 A 1 109 ? 13.909 3.248 1.536 1.00 60.41 109 PRO A N 1
ATOM 849 C CA . PRO A 1 109 ? 15.089 2.958 0.713 1.00 60.41 109 PRO A CA 1
ATOM 850 C C . PRO A 1 109 ? 16.077 1.963 1.334 1.00 60.41 109 PRO A C 1
ATOM 852 O O . PRO A 1 109 ? 16.886 1.374 0.625 1.00 60.41 109 PRO A O 1
ATOM 855 N N . LEU A 1 110 ? 16.016 1.758 2.652 1.00 53.84 110 LEU A N 1
ATOM 856 C CA . LEU A 1 110 ? 16.894 0.827 3.356 1.00 53.84 110 LEU A CA 1
ATOM 857 C C . LEU A 1 110 ? 16.721 -0.617 2.871 1.00 53.84 110 LEU A C 1
ATOM 859 O O . LEU A 1 110 ? 17.709 -1.337 2.798 1.00 53.84 110 LEU A O 1
ATOM 863 N N . LEU A 1 111 ? 15.515 -1.035 2.473 1.00 52.84 111 LEU A N 1
ATOM 864 C CA . LEU A 1 111 ? 15.306 -2.371 1.898 1.00 52.84 111 LEU A CA 1
ATOM 865 C C . LEU A 1 111 ? 15.841 -2.474 0.466 1.00 52.84 111 LEU A C 1
ATOM 867 O O . LEU A 1 111 ? 16.441 -3.484 0.116 1.00 52.84 111 LEU A O 1
ATOM 871 N N . ILE A 1 112 ? 15.739 -1.394 -0.318 1.00 52.94 112 ILE A N 1
ATOM 872 C CA . ILE A 1 112 ? 16.372 -1.311 -1.644 1.00 52.94 112 ILE A CA 1
ATOM 873 C C . ILE A 1 112 ? 17.892 -1.489 -1.507 1.00 52.94 112 ILE A C 1
ATOM 875 O O . ILE A 1 112 ? 18.514 -2.131 -2.348 1.00 52.94 112 ILE A O 1
ATOM 879 N N . HIS A 1 113 ? 18.501 -0.981 -0.430 1.00 48.31 113 HIS A N 1
ATOM 880 C CA . HIS A 1 113 ? 19.925 -1.193 -0.169 1.00 48.31 113 HIS A CA 1
ATOM 881 C C . HIS A 1 113 ? 20.268 -2.668 0.096 1.00 48.31 113 HIS A C 1
ATOM 883 O O . HIS A 1 113 ? 21.281 -3.142 -0.411 1.00 48.31 113 HIS A O 1
ATOM 889 N N . TRP A 1 114 ? 19.426 -3.407 0.827 1.00 42.38 114 TRP A N 1
ATOM 890 C CA . TRP A 1 114 ? 19.612 -4.849 1.043 1.00 42.38 114 TRP A CA 1
ATOM 891 C C . TRP A 1 114 ? 19.489 -5.652 -0.255 1.00 42.38 114 TRP A C 1
ATOM 893 O O . TRP A 1 114 ? 20.322 -6.520 -0.502 1.00 42.38 114 TRP A O 1
ATOM 903 N N . ASP A 1 115 ? 18.528 -5.317 -1.119 1.00 50.16 115 ASP A N 1
ATOM 904 C CA . ASP A 1 115 ? 18.393 -5.959 -2.432 1.00 50.16 115 ASP A CA 1
ATOM 905 C C . ASP A 1 115 ? 19.564 -5.603 -3.371 1.00 50.16 115 ASP A C 1
ATOM 907 O O . ASP A 1 115 ? 20.077 -6.474 -4.071 1.00 50.16 115 ASP A O 1
ATOM 911 N N . ILE A 1 116 ? 20.060 -4.357 -3.356 1.00 51.56 116 ILE A N 1
ATOM 912 C CA . ILE A 1 116 ? 21.250 -3.945 -4.129 1.00 51.56 116 ILE A CA 1
ATOM 913 C C . ILE A 1 116 ? 22.516 -4.645 -3.621 1.00 51.56 116 ILE A C 1
ATOM 915 O O . ILE A 1 116 ? 23.341 -5.080 -4.427 1.00 51.56 116 ILE A O 1
ATOM 919 N N . LEU A 1 117 ? 22.693 -4.765 -2.302 1.00 44.62 117 LEU A N 1
ATOM 920 C CA . LEU A 1 117 ? 23.809 -5.510 -1.716 1.00 44.62 117 LEU A CA 1
ATOM 921 C C . LEU A 1 117 ? 23.723 -7.001 -2.056 1.00 44.62 117 LEU A C 1
ATOM 923 O O . LEU A 1 117 ? 24.747 -7.592 -2.394 1.00 44.62 117 LEU A O 1
ATOM 927 N N . SER A 1 118 ? 22.521 -7.584 -2.041 1.00 41.41 118 SER A N 1
ATOM 928 C CA . SER A 1 118 ? 22.299 -8.974 -2.445 1.00 41.41 118 SER A CA 1
ATOM 929 C C . SER A 1 118 ? 22.609 -9.190 -3.929 1.00 41.41 118 SER A C 1
ATOM 931 O O . SER A 1 118 ? 23.280 -10.159 -4.258 1.00 41.41 118 SER A O 1
ATOM 933 N N . ILE A 1 119 ? 22.226 -8.261 -4.817 1.00 51.84 119 ILE A N 1
ATOM 934 C CA . ILE A 1 119 ? 22.585 -8.310 -6.248 1.00 51.84 119 ILE A CA 1
ATOM 935 C C . ILE A 1 119 ? 24.103 -8.176 -6.444 1.00 51.84 119 ILE A C 1
ATOM 937 O O . ILE A 1 119 ? 24.677 -8.877 -7.272 1.00 51.84 119 ILE A O 1
ATOM 941 N N . LYS A 1 120 ? 24.786 -7.304 -5.687 1.00 48.50 120 LYS A N 1
ATOM 942 C CA . LYS A 1 120 ? 26.260 -7.211 -5.720 1.00 48.50 120 LYS A CA 1
ATOM 943 C C . LYS A 1 120 ? 26.936 -8.500 -5.246 1.00 48.50 120 LYS A C 1
ATOM 945 O O . LYS A 1 120 ? 28.007 -8.831 -5.747 1.00 48.50 120 LYS A O 1
ATOM 950 N N . TYR A 1 121 ? 26.341 -9.187 -4.274 1.00 38.44 121 TYR A N 1
ATOM 951 C CA . TYR A 1 121 ? 26.828 -10.472 -3.782 1.00 38.44 121 TYR A CA 1
ATOM 952 C C . TYR A 1 121 ? 26.607 -11.586 -4.819 1.00 38.44 121 TYR A C 1
ATOM 954 O O . TYR A 1 121 ? 27.552 -12.308 -5.127 1.00 38.44 121 TYR A O 1
ATOM 962 N N . ASP A 1 122 ? 25.424 -11.650 -5.440 1.00 41.56 122 ASP A N 1
ATOM 963 C CA . ASP A 1 122 ? 25.112 -12.600 -6.522 1.00 41.56 122 ASP A CA 1
ATOM 964 C C . ASP A 1 122 ? 25.990 -12.379 -7.763 1.00 41.56 122 ASP A C 1
ATOM 966 O O . ASP A 1 122 ? 26.542 -13.336 -8.301 1.00 41.56 122 ASP A O 1
ATOM 970 N N . HIS A 1 123 ? 26.249 -11.130 -8.170 1.00 49.12 123 HIS A N 1
ATOM 971 C CA . HIS A 1 123 ? 27.161 -10.843 -9.288 1.00 49.12 123 HIS A CA 1
ATOM 972 C C . HIS A 1 123 ? 28.615 -11.284 -9.038 1.00 49.12 123 HIS A C 1
ATOM 974 O O . HIS A 1 123 ? 29.362 -11.461 -10.000 1.00 49.12 123 HIS A O 1
ATOM 980 N N . ASN A 1 124 ? 29.028 -11.473 -7.779 1.00 40.78 124 ASN A N 1
ATOM 981 C CA . ASN A 1 124 ? 30.327 -12.060 -7.429 1.00 40.78 124 ASN A CA 1
ATOM 982 C C . ASN A 1 124 ? 30.301 -13.603 -7.390 1.00 40.78 124 ASN A C 1
ATOM 984 O O . ASN A 1 124 ? 31.367 -14.218 -7.396 1.00 40.78 124 ASN A O 1
ATOM 988 N N . ILE A 1 125 ? 29.120 -14.232 -7.364 1.00 41.88 125 ILE A N 1
ATOM 989 C CA . ILE A 1 125 ? 28.927 -15.694 -7.354 1.00 41.88 125 ILE A CA 1
ATOM 990 C C . ILE A 1 125 ? 28.517 -16.240 -8.741 1.00 41.88 125 ILE A C 1
ATOM 992 O O . ILE A 1 125 ? 28.726 -17.417 -9.030 1.00 41.88 125 ILE A O 1
ATOM 996 N N . GLU A 1 126 ? 28.054 -15.403 -9.672 1.00 37.47 126 GLU A N 1
ATOM 997 C CA . GLU A 1 126 ? 27.668 -15.801 -11.040 1.00 37.47 126 GLU A CA 1
ATOM 998 C C . GLU A 1 126 ? 28.848 -15.969 -12.031 1.00 37.47 126 GLU A C 1
ATOM 1000 O O . GLU A 1 126 ? 28.775 -15.581 -13.197 1.00 37.47 126 GLU A O 1
ATOM 1005 N N . SER A 1 127 ? 29.944 -16.608 -11.605 1.00 40.69 127 SER A N 1
ATOM 1006 C CA . SER A 1 127 ? 30.904 -17.233 -12.542 1.00 40.69 127 SER A CA 1
ATOM 1007 C C . SER A 1 127 ? 30.739 -18.756 -12.653 1.00 40.69 127 SER A C 1
ATOM 1009 O O . SER A 1 127 ? 31.396 -19.386 -13.480 1.00 40.69 127 SER A O 1
ATOM 1011 N N . LEU A 1 128 ? 29.812 -19.359 -11.896 1.00 38.56 128 LEU A N 1
ATOM 1012 C CA . LEU A 1 128 ? 29.528 -20.797 -11.928 1.00 38.56 128 LEU A CA 1
ATOM 1013 C C . LEU A 1 128 ? 28.023 -21.079 -12.051 1.00 38.56 128 LEU A C 1
ATOM 1015 O O . LEU A 1 128 ? 27.389 -21.473 -11.085 1.00 38.56 128 LEU A O 1
ATOM 1019 N N . GLN A 1 129 ? 27.467 -20.886 -13.251 1.00 30.42 129 GLN A N 1
ATOM 1020 C CA . GLN A 1 129 ? 26.603 -21.847 -13.967 1.00 30.42 129 GLN A CA 1
ATOM 1021 C C . GLN A 1 129 ? 25.785 -21.140 -15.055 1.00 30.42 129 GLN A C 1
ATOM 1023 O O . GLN A 1 129 ? 24.746 -20.531 -14.823 1.00 30.42 129 GLN A O 1
ATOM 1028 N N . GLN A 1 130 ? 26.243 -21.312 -16.294 1.00 38.72 130 GLN A N 1
ATOM 1029 C CA . GLN A 1 130 ? 25.418 -21.192 -17.488 1.00 38.72 130 GLN A CA 1
ATOM 1030 C C . GLN A 1 130 ? 24.191 -22.109 -17.395 1.00 38.72 130 GLN A C 1
ATOM 1032 O O . GLN A 1 130 ? 24.310 -23.327 -17.484 1.00 38.72 130 GLN A O 1
ATOM 1037 N N . THR A 1 131 ? 23.006 -21.512 -17.340 1.00 31.91 131 THR A N 1
ATOM 1038 C CA . THR A 1 131 ? 21.819 -22.002 -18.055 1.00 31.91 131 THR A CA 1
ATOM 1039 C C . THR A 1 131 ? 21.245 -20.751 -18.735 1.00 31.91 131 THR A C 1
ATOM 1041 O O . THR A 1 131 ? 20.809 -19.819 -18.084 1.00 31.91 131 THR A O 1
ATOM 1044 N N . GLY A 1 132 ? 21.460 -20.493 -20.022 1.00 32.16 132 GLY A N 1
ATOM 1045 C CA . GLY A 1 132 ? 21.116 -21.366 -21.130 1.00 32.16 132 GLY A CA 1
ATOM 1046 C C . GLY A 1 132 ? 19.739 -20.999 -21.689 1.00 32.16 132 GLY A C 1
ATOM 1047 O O . GLY A 1 132 ? 18.896 -21.878 -21.745 1.00 32.16 132 GLY A O 1
ATOM 1048 N N . MET A 1 133 ? 19.502 -19.726 -22.050 1.00 28.55 133 MET A N 1
ATOM 1049 C CA . MET A 1 133 ? 18.604 -19.283 -23.137 1.00 28.55 133 MET A CA 1
ATOM 1050 C C . MET A 1 133 ? 18.631 -17.747 -23.285 1.00 28.55 133 MET A C 1
ATOM 1052 O O . MET A 1 133 ? 18.264 -17.031 -22.361 1.00 28.55 133 MET A O 1
ATOM 1056 N N . GLY A 1 134 ? 19.008 -17.261 -24.475 1.00 27.58 134 GLY A N 1
ATOM 1057 C CA . GLY A 1 134 ? 18.546 -15.971 -25.011 1.00 27.58 134 GLY A CA 1
ATOM 1058 C C . GLY A 1 134 ? 19.470 -14.756 -24.882 1.00 27.58 134 GLY A C 1
ATOM 1059 O O . GLY A 1 134 ? 19.276 -13.924 -24.011 1.00 27.58 134 GLY A O 1
ATOM 1060 N N . GLU A 1 135 ? 20.433 -14.659 -25.801 1.00 27.70 135 GLU A N 1
ATOM 1061 C CA . GLU A 1 135 ? 20.996 -13.441 -26.420 1.00 27.70 135 GLU A CA 1
ATOM 1062 C C . GLU A 1 135 ? 21.075 -12.124 -25.616 1.00 27.70 135 GLU A C 1
ATOM 1064 O O . GLU A 1 135 ? 20.091 -11.435 -25.352 1.00 27.70 135 GLU A O 1
ATOM 1069 N N . LYS A 1 136 ? 22.316 -11.658 -25.412 1.00 34.94 136 LYS A N 1
ATOM 1070 C CA . LYS A 1 136 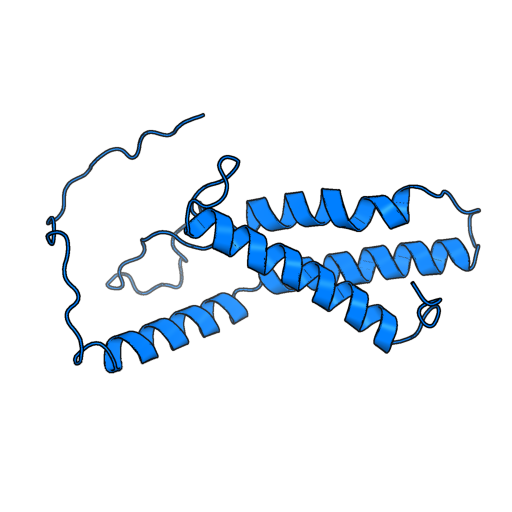? 22.613 -10.234 -25.212 1.00 34.94 136 LYS A CA 1
ATOM 1071 C C . LYS A 1 136 ? 22.150 -9.453 -26.450 1.00 34.94 136 LYS A C 1
ATOM 1073 O O . LYS A 1 136 ? 22.845 -9.477 -27.464 1.00 34.94 136 LYS A O 1
ATOM 1078 N N . LYS A 1 137 ? 21.036 -8.719 -26.378 1.00 27.73 137 LYS A N 1
ATOM 1079 C CA . LYS A 1 137 ? 20.773 -7.644 -27.347 1.00 27.73 137 LYS A CA 1
ATOM 1080 C C . LYS A 1 137 ? 21.474 -6.357 -26.898 1.00 27.73 137 LYS A C 1
ATOM 1082 O O . LYS A 1 137 ? 21.278 -5.934 -25.756 1.00 27.73 137 LYS A O 1
ATOM 1087 N N . PRO A 1 138 ? 22.305 -5.739 -27.759 1.00 30.72 138 PRO A N 1
ATOM 1088 C CA . PRO A 1 138 ? 22.881 -4.439 -27.482 1.00 30.72 138 PRO A CA 1
ATOM 1089 C C . PRO A 1 138 ? 21.814 -3.350 -27.636 1.00 30.72 138 PRO A C 1
ATOM 1091 O O . PRO A 1 138 ? 20.788 -3.535 -28.286 1.00 30.72 138 PRO A O 1
ATOM 1094 N N . TYR A 1 139 ? 22.108 -2.226 -26.995 1.00 33.44 139 TYR A N 1
ATOM 1095 C CA . TYR A 1 139 ? 21.414 -0.942 -27.003 1.00 33.44 139 TYR A CA 1
ATOM 1096 C C . TYR A 1 139 ? 20.478 -0.701 -28.204 1.00 33.44 139 TYR A C 1
ATOM 1098 O O . TYR A 1 139 ? 20.921 -0.571 -29.344 1.00 33.44 139 TYR A O 1
ATOM 1106 N N . GLY A 1 140 ? 19.184 -0.579 -27.916 1.00 27.17 140 GLY A N 1
ATOM 1107 C CA . GLY A 1 140 ? 18.150 -0.192 -28.864 1.00 27.17 140 GLY A CA 1
ATOM 1108 C C . GLY A 1 140 ? 16.936 0.314 -28.100 1.00 27.17 140 GLY A C 1
ATOM 1109 O O . GLY A 1 140 ? 16.402 -0.370 -27.231 1.00 27.17 140 GLY A O 1
ATOM 1110 N N . SER A 1 141 ? 16.539 1.546 -28.390 1.00 35.22 141 SER A N 1
ATOM 1111 C CA . SER A 1 141 ? 15.293 2.165 -27.958 1.00 35.22 141 SER A CA 1
ATOM 1112 C C . SER A 1 141 ? 14.099 1.374 -28.507 1.00 35.22 141 SER A C 1
ATOM 1114 O O . SER A 1 141 ? 13.582 1.692 -29.577 1.00 35.22 141 SER A O 1
ATOM 1116 N N . GLU A 1 142 ? 13.662 0.331 -27.810 1.00 29.42 142 GLU A N 1
ATOM 1117 C CA . GLU A 1 142 ? 12.404 -0.345 -28.118 1.00 29.42 142 GLU A CA 1
ATOM 1118 C C . GLU A 1 142 ? 11.357 0.074 -27.085 1.00 29.42 142 GLU A C 1
ATOM 1120 O O . GLU A 1 142 ? 11.463 -0.195 -25.888 1.00 29.42 142 GLU A O 1
ATOM 1125 N N . ASN A 1 143 ? 10.358 0.808 -27.576 1.00 33.56 143 ASN A N 1
ATOM 1126 C CA . ASN A 1 143 ? 9.144 1.160 -26.859 1.00 33.56 143 ASN A CA 1
ATOM 1127 C C . ASN A 1 143 ? 8.557 -0.093 -26.197 1.00 33.56 143 ASN A C 1
ATOM 1129 O O . ASN A 1 143 ? 8.002 -0.953 -26.880 1.00 33.56 143 ASN A O 1
ATOM 1133 N N . PHE A 1 144 ? 8.621 -0.179 -24.868 1.00 38.00 144 PHE A N 1
ATOM 1134 C CA . PHE A 1 144 ? 7.742 -1.084 -24.140 1.00 38.00 144 PHE A CA 1
ATOM 1135 C C . PHE A 1 144 ? 6.311 -0.600 -24.385 1.00 38.00 144 PHE A C 1
ATOM 1137 O O . PHE A 1 144 ? 6.007 0.546 -24.037 1.00 38.00 144 PHE A O 1
ATOM 1144 N N . PRO A 1 145 ? 5.421 -1.406 -24.994 1.00 32.44 145 PRO A N 1
ATOM 1145 C CA . PRO A 1 145 ? 4.047 -0.987 -25.152 1.00 32.44 145 PRO A CA 1
ATOM 1146 C C . PRO A 1 145 ? 3.465 -0.858 -23.749 1.00 32.44 145 PRO A C 1
ATOM 1148 O O . PRO A 1 145 ? 3.295 -1.845 -23.032 1.00 32.44 145 PRO A O 1
ATOM 1151 N N . GLY A 1 146 ? 3.171 0.382 -23.361 1.00 40.12 146 GLY A N 1
ATOM 1152 C CA . GLY A 1 146 ? 2.214 0.648 -22.307 1.00 40.12 146 GLY A CA 1
ATOM 1153 C C . GLY A 1 146 ? 0.934 -0.076 -22.688 1.00 40.12 146 GLY A C 1
ATOM 1154 O O . GLY A 1 146 ? 0.257 0.308 -23.638 1.00 40.12 146 GLY A O 1
ATOM 1155 N N . ARG A 1 147 ? 0.637 -1.171 -21.994 1.00 36.00 147 ARG A N 1
ATOM 1156 C CA . ARG A 1 147 ? -0.656 -1.825 -22.101 1.00 36.00 147 ARG A CA 1
ATOM 1157 C C . ARG A 1 147 ? -1.459 -1.367 -20.888 1.00 36.00 147 ARG A C 1
ATOM 1159 O O . ARG A 1 147 ? -1.154 -1.766 -19.769 1.00 36.00 147 ARG A O 1
ATOM 1166 N N . SER A 1 148 ? -2.319 -0.389 -21.197 1.00 33.53 148 SER A N 1
ATOM 1167 C CA . SER A 1 148 ? -3.496 0.135 -20.481 1.00 33.53 148 SER A CA 1
ATOM 1168 C C . SER A 1 148 ? -3.789 -0.457 -19.108 1.00 33.53 148 SER A C 1
ATOM 1170 O O . SER A 1 148 ? -4.063 -1.677 -19.067 1.00 33.53 148 SER A O 1
#

Radius of gyration: 20.23 Å; chains: 1; bounding box: 50×34×53 Å